Protein AF-A0A7X8YSS7-F1 (afdb_monomer_lite)

Sequence (72 aa):
MVLDANNGIWPSKLATSENDLEQERRLFYVAMTRARRYLYFIVNDSIIGEKCSPSPYLAEMGLSIPATMHLR

Secondary structure (DSSP, 8-state):
-BS--BTBTTTBTT--SHHHHHHHHHHHHHHHHT-SS---B---SEETTEE-PBPHHHHHTT----GGGG--

Structure (mmCIF, N/CA/C/O backbone):
data_AF-A0A7X8YSS7-F1
#
_entry.id   AF-A0A7X8YSS7-F1
#
loop_
_atom_site.group_PDB
_atom_site.id
_atom_site.type_symbol
_atom_site.label_atom_id
_atom_site.label_alt_id
_atom_site.label_comp_id
_atom_site.label_asym_id
_atom_site.label_entity_id
_atom_site.label_seq_id
_atom_site.pdbx_PDB_ins_code
_atom_site.Cartn_x
_atom_site.Cartn_y
_atom_site.Cartn_z
_atom_site.occupancy
_atom_site.B_iso_or_equiv
_atom_site.auth_seq_id
_atom_site.auth_comp_id
_atom_site.auth_asym_id
_atom_site.auth_atom_id
_atom_site.pdbx_PDB_model_num
ATOM 1 N N . MET A 1 1 ? -8.417 8.444 -5.222 1.00 86.62 1 MET A N 1
ATOM 2 C CA . MET A 1 1 ? -7.366 7.754 -5.994 1.00 86.62 1 MET A CA 1
ATOM 3 C C . MET A 1 1 ? -6.115 7.766 -5.150 1.00 86.62 1 MET A C 1
ATOM 5 O O . MET A 1 1 ? -5.864 8.786 -4.518 1.00 86.62 1 MET A O 1
ATOM 9 N N . VAL A 1 2 ? -5.382 6.661 -5.128 1.00 92.06 2 VAL A N 1
ATOM 10 C CA . VAL A 1 2 ? -4.059 6.571 -4.510 1.00 92.06 2 VAL A CA 1
ATOM 11 C C . VAL A 1 2 ? -3.050 6.386 -5.635 1.00 92.06 2 VAL A C 1
ATOM 13 O O . VAL A 1 2 ? -3.177 5.463 -6.442 1.00 92.06 2 VAL A O 1
ATOM 16 N N . LEU A 1 3 ? -2.119 7.328 -5.721 1.00 91.94 3 LEU A N 1
ATOM 17 C CA . LEU A 1 3 ? -1.037 7.310 -6.695 1.00 91.94 3 LEU A CA 1
ATOM 18 C C . LEU A 1 3 ? 0.153 6.545 -6.130 1.00 91.94 3 LEU A C 1
ATOM 20 O O . LEU A 1 3 ? 0.317 6.479 -4.910 1.00 91.94 3 LEU A O 1
ATOM 24 N N . ASP A 1 4 ? 0.948 5.986 -7.038 1.00 93.56 4 ASP A N 1
ATOM 25 C CA . ASP A 1 4 ? 2.189 5.279 -6.734 1.00 93.56 4 ASP A CA 1
ATOM 26 C C . ASP A 1 4 ? 2.020 4.259 -5.604 1.00 93.56 4 ASP A C 1
ATOM 28 O O . ASP A 1 4 ? 2.814 4.204 -4.666 1.00 93.56 4 ASP A O 1
ATOM 32 N N . ALA A 1 5 ? 0.955 3.452 -5.681 1.00 94.12 5 ALA A N 1
ATOM 33 C CA . ALA A 1 5 ? 0.645 2.379 -4.741 1.00 94.12 5 ALA A CA 1
ATOM 34 C C . ALA A 1 5 ? 1.617 1.197 -4.929 1.00 94.12 5 ALA A C 1
ATOM 36 O O . ALA A 1 5 ? 1.232 0.061 -5.205 1.00 94.12 5 ALA A O 1
ATOM 37 N N . ASN A 1 6 ? 2.902 1.497 -4.787 1.00 94.31 6 ASN A N 1
ATOM 38 C CA . ASN A 1 6 ? 4.058 0.653 -4.997 1.00 94.31 6 ASN A CA 1
ATOM 39 C C . ASN A 1 6 ? 4.795 0.432 -3.671 1.00 94.31 6 ASN A C 1
ATOM 41 O O . ASN A 1 6 ? 4.777 1.276 -2.769 1.00 94.31 6 ASN A O 1
ATOM 45 N N . ASN A 1 7 ? 5.474 -0.706 -3.560 1.00 93.62 7 ASN A N 1
ATOM 46 C CA . ASN A 1 7 ? 6.286 -1.033 -2.397 1.00 93.62 7 ASN A CA 1
ATOM 47 C C . ASN A 1 7 ? 7.433 -0.023 -2.214 1.00 93.62 7 ASN A C 1
ATOM 49 O O . ASN A 1 7 ? 8.112 0.344 -3.172 1.00 93.62 7 ASN A O 1
ATOM 53 N N . GLY A 1 8 ? 7.655 0.416 -0.975 1.00 93.88 8 GLY A N 1
ATOM 54 C CA . GLY A 1 8 ? 8.650 1.433 -0.626 1.00 93.88 8 GLY A CA 1
ATOM 55 C C . GLY A 1 8 ? 8.192 2.885 -0.818 1.00 93.88 8 GLY A C 1
ATOM 56 O O . GLY A 1 8 ? 8.895 3.794 -0.373 1.00 93.88 8 GLY A O 1
ATOM 57 N N . ILE A 1 9 ? 7.031 3.107 -1.441 1.00 95.12 9 ILE A N 1
ATOM 58 C CA . ILE A 1 9 ? 6.289 4.377 -1.375 1.00 95.12 9 ILE A CA 1
ATOM 59 C C . ILE A 1 9 ? 5.148 4.232 -0.370 1.00 95.12 9 ILE A C 1
ATOM 61 O O . ILE A 1 9 ? 4.989 5.086 0.494 1.00 95.12 9 ILE A O 1
ATOM 65 N N . TRP A 1 10 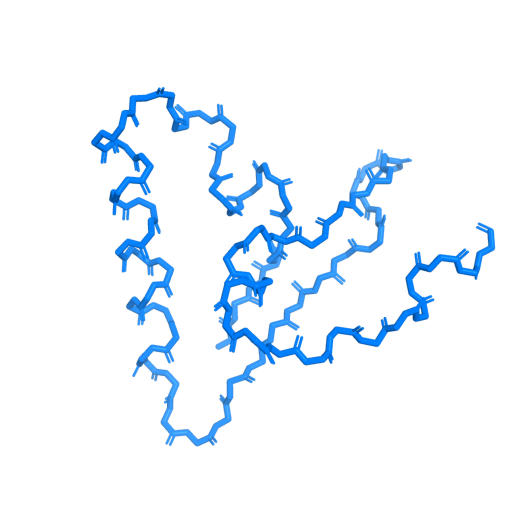? 4.413 3.116 -0.438 1.00 94.62 10 TRP A N 1
ATOM 66 C CA . TRP A 1 10 ? 3.394 2.742 0.541 1.00 94.62 10 TRP A CA 1
ATOM 67 C C . TRP A 1 10 ? 3.652 1.328 1.076 1.00 94.62 10 TRP A C 1
ATOM 69 O O . TRP A 1 10 ? 3.399 0.362 0.350 1.00 94.62 10 TRP A O 1
ATOM 79 N N . PRO A 1 11 ? 4.120 1.173 2.327 1.00 96.00 11 PRO A N 1
ATOM 80 C CA . PRO A 1 11 ? 4.669 2.229 3.185 1.00 96.00 11 PRO A CA 1
ATOM 81 C C . PRO A 1 11 ? 5.964 2.824 2.619 1.00 96.00 11 PRO A C 1
ATOM 83 O O . PRO A 1 11 ? 6.680 2.176 1.847 1.00 96.00 11 PRO A O 1
ATOM 86 N N . SER A 1 12 ? 6.278 4.048 3.039 1.00 96.12 12 SER A N 1
ATOM 87 C CA . SER A 1 12 ? 7.555 4.689 2.726 1.00 96.12 12 SER A CA 1
ATOM 88 C C . SER A 1 12 ? 8.739 3.889 3.276 1.00 96.12 12 SER A C 1
ATOM 90 O O . SER A 1 12 ? 8.705 3.417 4.411 1.00 96.12 12 SER A O 1
ATOM 92 N N . LYS A 1 13 ? 9.846 3.826 2.522 1.00 94.88 13 LYS A N 1
ATOM 93 C CA . LYS A 1 13 ? 11.135 3.271 2.997 1.00 94.88 13 LYS A CA 1
ATOM 94 C C . LYS A 1 13 ? 11.671 3.958 4.264 1.00 94.88 13 LYS A C 1
ATOM 96 O O . LYS A 1 13 ? 12.546 3.408 4.923 1.00 94.88 13 LYS A O 1
ATOM 101 N N . LEU A 1 14 ? 11.187 5.161 4.580 1.00 96.69 14 LEU A N 1
ATOM 102 C CA . LEU A 1 14 ? 11.581 5.915 5.774 1.00 96.69 14 LEU A CA 1
ATOM 103 C C . LEU A 1 14 ? 10.809 5.490 7.033 1.00 96.69 14 LEU A C 1
ATOM 105 O O . LEU A 1 14 ? 11.269 5.765 8.141 1.00 96.69 14 LEU A O 1
ATOM 109 N N . ALA A 1 15 ? 9.667 4.814 6.883 1.00 96.44 15 ALA A N 1
ATOM 110 C CA . ALA A 1 15 ? 8.911 4.269 8.002 1.00 96.44 15 ALA A CA 1
ATOM 111 C C . ALA A 1 15 ? 9.597 2.989 8.495 1.00 96.44 15 ALA A C 1
ATOM 113 O O . ALA A 1 15 ? 9.454 1.918 7.908 1.00 96.44 15 ALA A O 1
ATOM 114 N N . THR A 1 16 ? 10.398 3.120 9.551 1.00 95.69 16 THR A N 1
ATOM 115 C CA . THR A 1 16 ? 11.258 2.034 10.053 1.00 95.69 16 THR A CA 1
ATOM 116 C C . THR A 1 16 ? 10.797 1.481 11.393 1.00 95.69 16 THR A C 1
ATOM 118 O O . THR A 1 16 ? 11.070 0.320 11.695 1.00 95.69 16 THR A O 1
ATOM 121 N N . SER A 1 17 ? 10.083 2.279 12.192 1.00 97.56 17 SER A N 1
ATOM 122 C CA . SER A 1 17 ? 9.474 1.805 13.430 1.00 97.56 17 SER A CA 1
ATOM 123 C C . SER A 1 17 ? 8.082 1.228 13.179 1.00 97.56 17 SER A C 1
ATOM 125 O O . SER A 1 17 ? 7.384 1.617 12.243 1.00 97.56 17 SER A O 1
ATOM 127 N N . GLU A 1 18 ? 7.644 0.328 14.058 1.00 97.44 18 GLU A N 1
ATOM 128 C CA . GLU A 1 18 ? 6.282 -0.214 14.026 1.00 97.44 18 GLU A CA 1
ATOM 129 C C . GLU A 1 18 ? 5.227 0.899 14.100 1.00 97.44 18 GLU A C 1
ATOM 131 O O . GLU A 1 18 ? 4.238 0.876 13.372 1.00 97.44 18 GLU A O 1
ATOM 136 N N . ASN A 1 19 ? 5.478 1.931 14.912 1.00 97.94 19 ASN A N 1
ATOM 137 C CA . ASN A 1 19 ? 4.581 3.074 15.006 1.00 97.94 19 ASN A CA 1
ATOM 138 C C . ASN A 1 19 ? 4.494 3.850 13.682 1.00 97.94 19 ASN A C 1
ATOM 140 O O . ASN A 1 19 ? 3.390 4.212 13.286 1.00 97.94 19 ASN A O 1
ATOM 144 N N . ASP A 1 20 ? 5.609 4.077 12.980 1.00 97.75 20 ASP A N 1
ATOM 145 C CA . ASP A 1 20 ? 5.591 4.773 11.682 1.00 97.75 20 ASP A CA 1
ATOM 146 C C . ASP A 1 20 ? 4.826 3.969 10.631 1.00 97.75 20 ASP A C 1
ATOM 148 O O . ASP A 1 20 ? 3.988 4.518 9.917 1.00 97.75 20 ASP A O 1
ATOM 152 N N . LEU A 1 21 ? 5.060 2.655 10.579 1.00 96.50 21 LEU A N 1
ATOM 153 C CA . LEU A 1 21 ? 4.346 1.748 9.681 1.00 96.50 21 LEU A CA 1
ATOM 154 C C . LEU A 1 21 ? 2.835 1.771 9.951 1.00 96.50 21 LEU A C 1
ATOM 156 O O . LEU A 1 21 ? 2.036 1.852 9.018 1.00 96.50 21 LEU A O 1
ATOM 160 N N . GLU A 1 22 ? 2.434 1.781 11.221 1.00 97.06 22 GLU A N 1
ATOM 161 C CA . GLU A 1 22 ? 1.032 1.912 11.620 1.00 97.06 22 GLU A CA 1
ATOM 162 C C . GLU A 1 22 ? 0.430 3.278 11.248 1.00 97.06 22 GLU A C 1
ATOM 164 O O . GLU A 1 22 ? -0.737 3.353 10.850 1.00 97.06 22 GLU A O 1
ATOM 169 N N . GLN A 1 23 ? 1.199 4.371 11.328 1.00 97.00 23 GLN A N 1
ATOM 170 C CA . GLN A 1 23 ? 0.734 5.682 10.854 1.00 97.00 23 GLN A CA 1
ATOM 171 C C . GLN A 1 23 ? 0.554 5.709 9.333 1.00 97.00 23 GLN A C 1
ATOM 173 O O . GLN A 1 23 ? -0.478 6.178 8.851 1.00 97.00 23 GLN 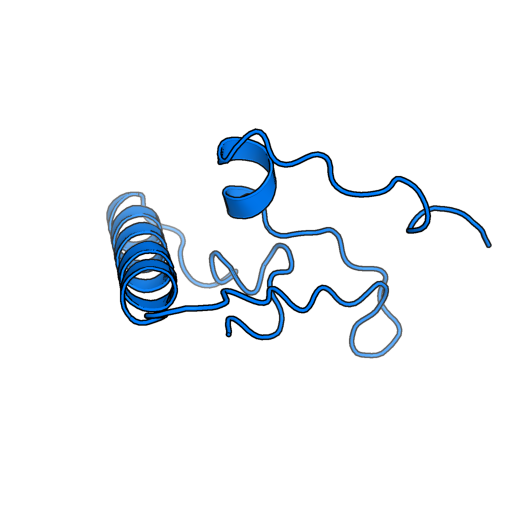A O 1
ATOM 178 N N . GLU A 1 24 ? 1.506 5.168 8.576 1.00 96.94 24 GLU A N 1
ATOM 179 C CA . GLU A 1 24 ? 1.420 5.036 7.117 1.00 96.94 24 GLU A CA 1
ATOM 180 C C . GLU A 1 24 ? 0.197 4.203 6.710 1.00 96.94 24 GLU A C 1
ATOM 182 O O . GLU A 1 24 ? -0.563 4.589 5.818 1.00 96.94 24 GLU A O 1
ATOM 187 N N . ARG A 1 25 ? -0.057 3.093 7.416 1.00 95.06 25 ARG A N 1
ATOM 188 C CA . ARG A 1 25 ? -1.238 2.243 7.209 1.00 95.06 25 ARG A CA 1
ATOM 189 C C . ARG A 1 25 ? -2.538 3.010 7.460 1.00 95.06 25 ARG A C 1
ATOM 191 O O . ARG A 1 25 ? -3.463 2.941 6.645 1.00 95.06 25 ARG A O 1
ATOM 198 N N . ARG A 1 26 ? -2.611 3.793 8.543 1.00 95.88 26 ARG A N 1
ATOM 199 C CA . ARG A 1 26 ? -3.757 4.678 8.826 1.00 95.88 26 ARG A CA 1
ATOM 200 C C . ARG A 1 26 ? -3.951 5.723 7.731 1.00 95.88 26 ARG A C 1
ATOM 202 O O . ARG A 1 26 ? -5.082 5.943 7.297 1.00 95.88 26 ARG A O 1
ATOM 209 N N . LEU A 1 27 ? -2.872 6.344 7.262 1.00 94.94 27 LEU A N 1
ATOM 210 C CA . LEU A 1 27 ? -2.923 7.354 6.208 1.00 94.94 27 LEU A CA 1
ATOM 211 C C . LEU A 1 27 ? -3.455 6.763 4.897 1.00 94.94 27 LEU A C 1
ATOM 213 O O . LEU A 1 27 ? -4.347 7.339 4.267 1.00 94.94 27 LEU A O 1
ATOM 217 N N . PHE A 1 28 ? -2.976 5.574 4.539 1.00 94.31 28 PHE A N 1
ATOM 218 C CA . PHE A 1 28 ? -3.444 4.834 3.376 1.00 94.31 28 PHE A CA 1
ATOM 219 C C . PHE A 1 28 ? -4.941 4.493 3.485 1.00 94.31 28 PHE A C 1
ATOM 221 O O . PHE A 1 28 ? -5.708 4.748 2.555 1.00 94.31 28 PHE A O 1
ATOM 228 N N . TYR A 1 29 ? -5.402 4.029 4.653 1.00 93.38 29 TYR A N 1
ATOM 229 C CA . TYR A 1 29 ? -6.825 3.789 4.925 1.00 93.38 29 TYR A CA 1
ATOM 230 C C . TYR A 1 29 ? -7.696 5.048 4.789 1.00 93.38 29 TYR A C 1
ATOM 232 O O . TYR A 1 29 ? -8.775 5.008 4.185 1.00 93.38 29 TYR A O 1
ATOM 240 N N . VAL A 1 30 ? -7.227 6.193 5.287 1.00 94.69 30 VAL A N 1
ATOM 241 C CA . VAL A 1 30 ? -7.926 7.476 5.113 1.00 94.69 30 VAL A CA 1
ATOM 242 C C . VAL A 1 30 ? -8.028 7.849 3.631 1.00 94.69 30 VAL A C 1
ATOM 244 O O . VAL A 1 30 ? -9.078 8.312 3.181 1.00 94.69 30 VAL A O 1
ATOM 247 N N . ALA A 1 31 ? -6.977 7.619 2.839 1.00 92.31 31 ALA A N 1
ATOM 248 C CA . ALA A 1 31 ? -7.008 7.886 1.402 1.00 92.31 31 ALA A CA 1
ATOM 249 C C . ALA A 1 31 ? -8.042 7.011 0.667 1.00 92.31 31 ALA A C 1
ATOM 251 O O . ALA A 1 31 ? -8.747 7.508 -0.218 1.00 92.31 31 ALA A O 1
ATOM 252 N N . MET A 1 32 ? -8.185 5.743 1.068 1.00 91.44 32 MET A N 1
ATOM 253 C CA . MET A 1 32 ? -9.205 4.836 0.532 1.00 91.44 32 MET A CA 1
ATOM 254 C C . MET A 1 32 ? -10.624 5.294 0.874 1.00 91.44 32 ME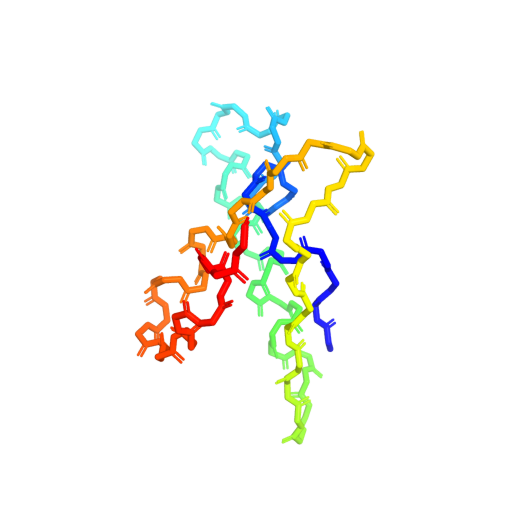T A C 1
ATOM 256 O O . MET A 1 32 ? -11.469 5.409 -0.011 1.00 91.44 32 MET A O 1
ATOM 260 N N . THR A 1 33 ? -10.879 5.609 2.145 1.00 92.44 33 THR A N 1
ATOM 261 C CA . THR A 1 33 ? -12.222 5.961 2.644 1.00 92.44 33 THR A CA 1
ATOM 262 C C . THR A 1 33 ? -12.698 7.350 2.215 1.00 92.44 33 THR A C 1
ATOM 264 O O . THR A 1 33 ? -13.894 7.635 2.251 1.00 92.44 33 THR A O 1
AT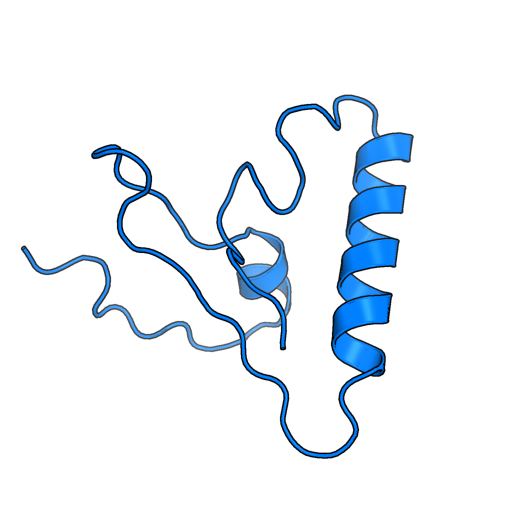OM 267 N N . ARG A 1 34 ? -11.796 8.217 1.737 1.00 93.69 34 ARG A N 1
ATOM 268 C CA . ARG A 1 34 ? -12.165 9.493 1.100 1.00 93.69 34 ARG A CA 1
ATOM 269 C C . ARG A 1 34 ? -12.833 9.325 -0.265 1.00 93.69 34 ARG A C 1
ATOM 271 O O . ARG A 1 34 ? -13.542 10.233 -0.707 1.00 93.69 34 ARG A O 1
ATOM 278 N N . ALA A 1 35 ? -12.624 8.202 -0.948 1.00 91.06 35 ALA A N 1
ATOM 279 C CA . ALA A 1 35 ? -13.281 7.934 -2.219 1.00 91.06 35 ALA A CA 1
ATOM 280 C C . ALA A 1 35 ? -14.767 7.597 -2.003 1.00 91.06 35 ALA A C 1
ATOM 282 O O . ALA A 1 35 ? -15.104 6.654 -1.300 1.00 91.06 35 ALA A O 1
ATOM 283 N N . ARG A 1 36 ? -15.673 8.361 -2.632 1.00 90.12 36 ARG A N 1
ATOM 284 C CA . ARG A 1 36 ? -17.131 8.201 -2.444 1.00 90.12 36 ARG A CA 1
ATOM 285 C C . ARG A 1 36 ? -17.823 7.258 -3.429 1.00 90.12 36 ARG A C 1
ATOM 287 O O . ARG A 1 36 ? -18.902 6.767 -3.126 1.00 90.12 36 ARG A O 1
ATOM 294 N N . ARG A 1 37 ? -17.274 7.080 -4.635 1.00 93.38 37 ARG A N 1
ATOM 295 C CA . ARG A 1 37 ? -17.914 6.295 -5.717 1.00 93.38 37 ARG A CA 1
ATOM 296 C C . ARG A 1 37 ? -16.960 5.301 -6.359 1.00 93.38 37 ARG A C 1
ATOM 298 O O . ARG A 1 37 ? -17.306 4.140 -6.504 1.00 93.38 37 ARG A O 1
ATOM 305 N N . TYR A 1 38 ? -15.767 5.764 -6.719 1.00 92.31 38 TYR A N 1
ATOM 306 C CA . TYR A 1 38 ? -14.741 4.941 -7.345 1.00 92.31 38 TYR A CA 1
ATOM 307 C C . TYR A 1 38 ? -13.407 5.171 -6.650 1.00 92.31 38 TYR A C 1
ATOM 309 O O . TYR A 1 38 ? -13.020 6.317 -6.400 1.00 92.31 38 TYR A O 1
ATOM 317 N N . LEU A 1 39 ? -12.709 4.079 -6.363 1.00 91.25 39 LEU A N 1
ATOM 318 C CA . LEU A 1 39 ? -11.362 4.080 -5.821 1.00 91.25 39 LEU A CA 1
ATOM 319 C C . LEU A 1 39 ? -10.429 3.495 -6.877 1.00 91.25 39 LEU A C 1
ATOM 321 O O . LEU A 1 39 ? -10.575 2.348 -7.279 1.00 91.25 39 LEU A O 1
ATOM 325 N N . TYR A 1 40 ? -9.490 4.319 -7.326 1.00 91.50 40 TYR A N 1
ATOM 326 C CA . TYR A 1 40 ? -8.451 3.924 -8.267 1.00 91.50 40 TYR A CA 1
ATOM 327 C C . TYR A 1 40 ? -7.116 3.846 -7.534 1.00 91.50 40 TYR A C 1
ATOM 329 O O . TYR A 1 40 ? -6.778 4.777 -6.792 1.00 91.50 40 TYR A O 1
ATOM 337 N N . PHE A 1 41 ? -6.378 2.767 -7.773 1.00 91.62 41 PHE A N 1
ATOM 338 C CA . PHE A 1 41 ? -4.981 2.606 -7.386 1.00 91.62 41 PHE A CA 1
ATOM 339 C C . PHE A 1 41 ? -4.139 2.613 -8.653 1.00 91.62 41 PHE A C 1
ATOM 341 O O . PHE A 1 41 ? -4.424 1.858 -9.582 1.00 91.62 41 PHE A O 1
ATOM 348 N N . ILE A 1 42 ? -3.130 3.475 -8.691 1.00 91.94 42 ILE A N 1
ATOM 349 C CA . ILE A 1 42 ? -2.150 3.492 -9.773 1.00 91.94 42 ILE A CA 1
ATOM 350 C C . ILE A 1 42 ? -0.891 2.812 -9.257 1.00 91.94 42 ILE A C 1
ATOM 352 O O . ILE A 1 42 ? -0.357 3.202 -8.220 1.00 91.94 42 ILE A O 1
ATOM 356 N N . VAL A 1 43 ? -0.453 1.780 -9.972 1.00 91.50 43 VAL A N 1
ATOM 357 C CA . VAL A 1 43 ? 0.742 1.000 -9.656 1.00 91.50 43 VAL A CA 1
ATOM 358 C C . VAL A 1 43 ? 1.646 1.044 -10.877 1.00 91.50 43 VAL A C 1
ATOM 360 O O . VAL A 1 43 ? 1.211 0.705 -11.977 1.00 91.50 43 VAL A O 1
ATOM 363 N N . ASN A 1 44 ? 2.884 1.482 -10.687 1.00 91.56 44 ASN A N 1
ATOM 364 C CA . ASN A 1 44 ? 3.875 1.558 -11.753 1.00 91.56 44 ASN A CA 1
ATOM 365 C C . ASN A 1 44 ? 4.680 0.258 -11.821 1.00 91.56 44 ASN A C 1
ATOM 367 O O . ASN A 1 44 ? 5.102 -0.254 -10.784 1.00 91.56 44 ASN A O 1
ATOM 371 N N . ASP A 1 45 ? 4.968 -0.223 -13.029 1.00 90.06 45 ASP A N 1
ATOM 372 C CA . ASP A 1 45 ? 5.866 -1.369 -13.234 1.00 90.06 45 ASP A CA 1
ATOM 373 C C . ASP A 1 45 ? 7.341 -0.995 -13.006 1.00 90.06 45 ASP A C 1
ATOM 375 O O . ASP A 1 45 ? 8.160 -1.825 -12.601 1.00 90.06 45 ASP A O 1
ATOM 379 N N . SER A 1 46 ? 7.691 0.273 -13.244 1.00 91.62 46 SER A N 1
ATOM 380 C CA . SER A 1 46 ? 9.035 0.806 -13.022 1.00 91.62 46 SER A CA 1
ATOM 381 C C . SER A 1 46 ? 9.021 2.278 -12.630 1.00 91.62 46 SER A C 1
ATOM 383 O O . SER A 1 46 ? 8.246 3.054 -13.191 1.00 91.62 46 SER A O 1
ATOM 385 N N . ILE A 1 47 ? 9.926 2.675 -11.739 1.00 89.50 47 ILE A N 1
ATOM 386 C CA . ILE A 1 47 ? 10.126 4.057 -11.292 1.00 89.50 47 ILE A CA 1
ATOM 387 C C . ILE A 1 47 ? 11.611 4.385 -11.457 1.00 89.50 47 ILE A C 1
ATOM 389 O O . ILE A 1 47 ? 12.465 3.679 -10.934 1.00 89.50 47 ILE A O 1
ATOM 393 N N . ILE A 1 48 ? 11.926 5.438 -12.222 1.00 90.69 48 ILE A N 1
ATOM 394 C CA . ILE A 1 48 ? 13.314 5.867 -12.515 1.00 90.69 48 ILE A CA 1
ATOM 395 C C . ILE A 1 48 ? 14.157 4.701 -13.092 1.00 90.69 48 ILE A C 1
ATOM 397 O O . ILE A 1 48 ? 15.328 4.520 -12.790 1.00 90.69 48 ILE A O 1
ATOM 401 N N . GLY A 1 49 ? 13.543 3.869 -13.939 1.00 89.94 49 GLY A N 1
ATOM 402 C CA . GLY A 1 49 ? 14.209 2.725 -14.576 1.00 89.94 49 GLY A CA 1
ATOM 403 C C . GLY A 1 49 ? 14.373 1.485 -13.689 1.00 89.94 49 GLY A C 1
ATOM 404 O O . GLY A 1 49 ? 14.742 0.431 -14.203 1.00 89.94 49 GLY A O 1
ATOM 405 N N . GLU A 1 50 ? 14.044 1.558 -12.398 1.00 89.25 50 GLU A N 1
ATOM 406 C CA . GLU A 1 50 ? 14.032 0.394 -11.512 1.00 89.25 50 GLU A CA 1
ATOM 407 C C . GLU A 1 50 ? 12.656 -0.270 -11.498 1.00 89.25 50 GLU A C 1
ATOM 409 O O . GLU A 1 50 ? 11.630 0.401 -11.353 1.00 89.25 50 GLU A O 1
ATOM 414 N N . LYS A 1 51 ? 12.621 -1.604 -11.623 1.00 91.00 51 LYS A N 1
ATOM 415 C CA . LYS A 1 51 ? 11.375 -2.370 -11.487 1.00 91.00 51 LYS A CA 1
ATOM 416 C C . LYS A 1 51 ? 10.818 -2.207 -10.076 1.00 91.00 51 LYS A C 1
ATOM 418 O O . LYS A 1 51 ? 11.552 -2.299 -9.095 1.00 91.00 51 LYS A O 1
ATOM 423 N N . CYS A 1 52 ? 9.513 -2.004 -9.984 1.00 91.19 52 CYS A N 1
ATOM 424 C CA . CYS A 1 52 ? 8.810 -1.834 -8.721 1.00 91.19 52 CYS A CA 1
ATOM 425 C C . CYS A 1 52 ? 7.722 -2.895 -8.577 1.00 91.19 52 CYS A C 1
ATOM 427 O O . CYS A 1 52 ? 7.170 -3.382 -9.560 1.00 91.19 52 CYS A O 1
ATOM 429 N N . SER A 1 53 ? 7.408 -3.256 -7.335 1.00 91.62 53 SER A N 1
ATOM 430 C CA . SER A 1 53 ? 6.277 -4.127 -7.025 1.00 91.62 53 SER A CA 1
ATOM 431 C C . SER A 1 53 ? 5.093 -3.308 -6.501 1.00 91.62 53 SER A C 1
ATOM 433 O O . SER A 1 53 ? 5.286 -2.182 -6.021 1.00 91.62 53 SER A O 1
ATOM 435 N N . PRO A 1 54 ? 3.863 -3.842 -6.570 1.00 92.56 54 PRO A N 1
ATOM 436 C CA . PRO A 1 54 ? 2.712 -3.245 -5.902 1.00 92.56 54 PRO A CA 1
ATOM 437 C C . PRO A 1 54 ? 2.936 -3.105 -4.391 1.00 92.56 54 PRO A C 1
ATOM 439 O O . PRO A 1 54 ? 3.700 -3.864 -3.789 1.00 92.56 54 PRO A O 1
ATOM 442 N N . SER A 1 55 ? 2.260 -2.137 -3.774 1.00 93.56 55 SER A N 1
ATOM 443 C CA . SER A 1 55 ? 2.260 -1.955 -2.321 1.00 93.56 55 SER A CA 1
ATOM 444 C C . SER A 1 55 ? 1.726 -3.212 -1.618 1.00 93.56 55 SER A C 1
ATOM 446 O O . SER A 1 55 ? 0.701 -3.752 -2.053 1.00 93.56 55 SER A O 1
ATOM 448 N N . PRO A 1 56 ? 2.347 -3.663 -0.508 1.00 91.94 56 PRO A N 1
ATOM 449 C CA . PRO A 1 5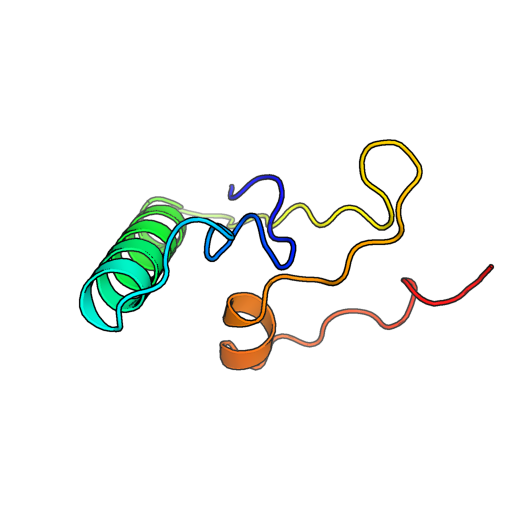6 ? 1.833 -4.783 0.282 1.00 91.94 56 PRO A CA 1
ATOM 450 C C . PRO A 1 56 ? 0.401 -4.549 0.780 1.00 91.94 56 PRO A C 1
ATOM 452 O O . PRO A 1 56 ? -0.377 -5.497 0.854 1.00 91.94 56 PRO A O 1
ATOM 455 N N . TYR A 1 57 ? 0.002 -3.293 1.015 1.00 92.88 57 TYR A N 1
ATOM 456 C CA . TYR A 1 57 ? -1.361 -2.956 1.434 1.00 92.88 57 TYR A CA 1
ATOM 457 C C . TYR A 1 57 ? -2.419 -3.371 0.407 1.00 92.88 57 TYR A C 1
ATOM 459 O O . TYR A 1 57 ? -3.544 -3.671 0.790 1.00 92.88 57 TYR A O 1
ATOM 467 N N . LEU A 1 58 ? -2.081 -3.427 -0.887 1.00 91.12 58 LEU A N 1
ATOM 468 C CA . LEU A 1 58 ? -3.006 -3.903 -1.920 1.00 91.12 58 LEU A CA 1
ATOM 469 C C . LEU A 1 58 ? -3.238 -5.415 -1.831 1.00 91.12 58 LEU A C 1
ATOM 471 O O . LEU A 1 58 ? -4.361 -5.870 -2.038 1.00 91.12 58 LEU A O 1
ATOM 475 N N . ALA A 1 59 ? -2.197 -6.186 -1.504 1.00 87.19 59 ALA A N 1
ATOM 476 C CA . ALA A 1 59 ? -2.300 -7.635 -1.346 1.00 87.19 59 ALA A CA 1
ATOM 477 C C . ALA A 1 59 ? -3.172 -8.010 -0.136 1.00 87.19 59 ALA A C 1
ATOM 479 O O . ALA A 1 59 ? -3.960 -8.952 -0.205 1.00 87.19 59 ALA A O 1
ATOM 480 N N . GLU A 1 60 ? -3.092 -7.229 0.943 1.00 90.12 60 GLU A N 1
ATOM 481 C CA . GLU A 1 60 ? -3.905 -7.419 2.149 1.00 90.12 60 GLU A CA 1
ATOM 482 C C . GLU A 1 60 ? -5.414 -7.227 1.909 1.00 90.12 60 GLU A C 1
ATOM 484 O O . GLU A 1 60 ? -6.229 -7.795 2.631 1.00 90.12 60 GLU A O 1
ATOM 489 N N . MET A 1 61 ? -5.814 -6.471 0.879 1.00 86.75 61 MET A N 1
ATOM 490 C CA . MET A 1 61 ? -7.232 -6.244 0.565 1.00 86.75 61 MET A CA 1
ATOM 491 C C . MET A 1 61 ? -7.923 -7.447 -0.084 1.00 86.75 61 MET A C 1
ATOM 493 O O . MET A 1 61 ? -9.128 -7.395 -0.327 1.00 86.75 61 MET A O 1
ATOM 497 N N . GLY A 1 62 ? -7.177 -8.499 -0.435 1.00 82.75 62 GLY A N 1
ATOM 498 C CA . GLY A 1 62 ? -7.720 -9.636 -1.179 1.00 82.75 62 GLY A CA 1
ATOM 499 C C . GLY A 1 62 ? -8.160 -9.276 -2.603 1.00 82.75 62 GLY A C 1
ATOM 500 O O . GLY A 1 62 ? -8.952 -10.000 -3.206 1.00 82.75 62 GLY A O 1
ATOM 501 N N . LEU A 1 63 ? -7.672 -8.158 -3.151 1.00 76.25 63 LEU A N 1
ATOM 502 C CA . LEU A 1 63 ? -7.948 -7.767 -4.529 1.00 76.25 63 LEU A CA 1
ATOM 503 C C . LEU A 1 63 ? -7.144 -8.648 -5.488 1.00 76.25 63 LEU A C 1
ATOM 505 O O . LEU A 1 63 ? -5.947 -8.869 -5.304 1.00 76.25 63 LEU A O 1
ATOM 509 N N . SER A 1 64 ? -7.791 -9.124 -6.550 1.00 72.00 64 SER A N 1
ATOM 510 C CA . SER A 1 64 ? -7.106 -9.829 -7.633 1.00 72.00 64 SER A CA 1
ATOM 511 C C . SER A 1 64 ? -6.284 -8.826 -8.443 1.00 72.00 64 SER A C 1
ATOM 513 O O . SER A 1 64 ? -6.816 -8.145 -9.318 1.00 72.00 64 SER A O 1
ATOM 515 N N . ILE A 1 65 ? -4.991 -8.703 -8.136 1.00 70.69 65 ILE A N 1
ATOM 516 C CA . ILE A 1 65 ? -4.075 -7.867 -8.916 1.00 70.69 65 ILE A CA 1
ATOM 517 C C . ILE A 1 65 ? -3.784 -8.615 -10.227 1.00 70.69 65 ILE A C 1
ATOM 519 O O . ILE A 1 65 ? -3.256 -9.729 -10.179 1.00 70.69 65 ILE A O 1
ATOM 523 N N . PRO A 1 66 ? -4.157 -8.067 -11.398 1.00 68.44 66 PRO A N 1
ATOM 524 C CA . PRO A 1 66 ? -3.955 -8.758 -12.663 1.00 68.44 66 PRO A CA 1
ATOM 525 C C . PRO A 1 66 ? -2.460 -9.011 -12.903 1.00 68.44 66 PRO A C 1
ATOM 527 O O . PRO A 1 66 ? -1.641 -8.095 -12.854 1.00 68.44 66 PRO A O 1
ATOM 530 N N . ALA A 1 67 ? -2.113 -10.270 -13.191 1.00 58.97 67 ALA A N 1
ATOM 531 C CA . ALA A 1 67 ? -0.740 -10.767 -13.348 1.00 58.97 67 ALA A CA 1
ATOM 532 C C . ALA A 1 67 ? 0.035 -10.173 -14.545 1.00 58.97 67 ALA A C 1
ATOM 534 O O . ALA A 1 67 ? 1.191 -10.523 -14.782 1.00 58.97 67 ALA A O 1
ATOM 535 N N . THR A 1 68 ? -0.574 -9.266 -15.310 1.00 54.81 68 THR A N 1
ATOM 536 C CA . THR A 1 68 ? 0.018 -8.632 -16.496 1.00 54.81 68 THR A CA 1
ATOM 537 C C . THR A 1 68 ? 1.271 -7.794 -16.214 1.00 54.81 68 THR A C 1
ATOM 539 O O . THR A 1 68 ? 1.953 -7.431 -17.164 1.00 54.81 68 THR A O 1
ATOM 542 N N . MET A 1 69 ? 1.648 -7.565 -14.952 1.00 52.94 69 MET A N 1
ATOM 543 C CA . MET A 1 69 ? 2.873 -6.839 -14.568 1.00 52.94 69 MET A CA 1
ATOM 544 C C . MET A 1 69 ? 4.181 -7.659 -14.693 1.00 52.94 69 MET A C 1
ATOM 546 O O . MET A 1 69 ? 5.261 -7.172 -14.362 1.00 52.94 69 MET A O 1
ATOM 550 N N . HIS A 1 70 ? 4.126 -8.914 -15.163 1.00 49.09 70 HIS A N 1
ATOM 551 C CA . HIS A 1 70 ? 5.314 -9.774 -15.340 1.00 49.09 70 HIS A CA 1
ATOM 552 C C . HIS A 1 70 ? 5.679 -10.114 -16.793 1.00 49.09 70 HIS A C 1
ATOM 554 O O . HIS A 1 70 ? 6.630 -10.860 -17.018 1.00 49.09 70 HIS A O 1
ATOM 560 N N . LEU A 1 71 ? 4.989 -9.558 -17.791 1.00 40.97 71 LEU A N 1
ATOM 561 C CA . LEU A 1 71 ? 5.267 -9.840 -19.203 1.00 40.97 71 LEU A CA 1
ATOM 562 C C . LEU A 1 71 ? 5.963 -8.667 -19.898 1.00 40.97 71 LEU A C 1
ATOM 564 O O . LEU A 1 71 ? 5.321 -7.878 -20.589 1.00 40.97 71 LEU A O 1
ATOM 568 N N . ARG A 1 72 ? 7.289 -8.604 -19.729 1.00 37.53 72 ARG A N 1
ATOM 569 C CA . ARG A 1 72 ? 8.315 -8.498 -20.788 1.00 37.53 72 ARG A CA 1
ATOM 570 C C . ARG A 1 72 ? 9.717 -8.343 -20.193 1.00 37.53 72 ARG A C 1
ATOM 572 O O . ARG A 1 72 ? 9.879 -7.680 -19.139 1.00 37.53 72 ARG A O 1
#

Foldseek 3Di:
DAEQQWACVQVPPPQDDPVSNVVSVVVVVVLQVPDDPDDDYHHDCDDPNHGIHGHVVVVVVVDDDPPVSPDD

pLDD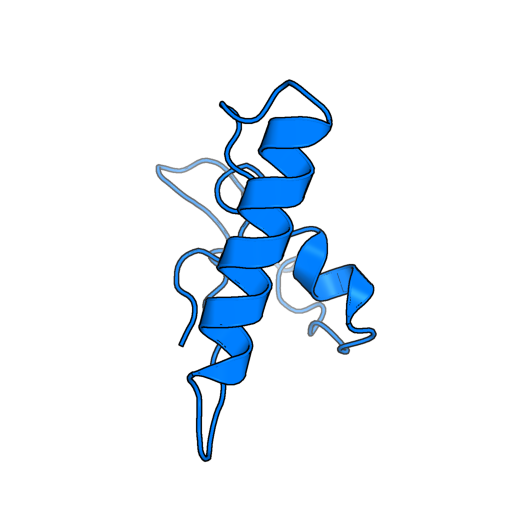T: mean 88.11, std 13.22, range [37.53, 97.94]

Radius of gyration: 12.76 Å; chains: 1; bounding box: 32×20×36 Å